Protein AF-A0A2N2PP46-F1 (afdb_monomer_lite)

Structure (mmCIF, N/CA/C/O backbone):
data_AF-A0A2N2PP46-F1
#
_entry.id   AF-A0A2N2PP46-F1
#
loop_
_atom_site.group_PDB
_atom_site.id
_atom_site.type_symbol
_atom_site.label_atom_id
_atom_site.label_alt_id
_atom_site.label_comp_id
_atom_site.label_asym_id
_atom_site.label_entity_id
_atom_site.label_seq_id
_atom_site.pdbx_PDB_ins_code
_atom_site.Cartn_x
_atom_site.Cartn_y
_atom_site.Cartn_z
_atom_site.occupancy
_atom_site.B_iso_or_equiv
_atom_site.auth_seq_id
_atom_site.auth_comp_id
_atom_site.auth_asym_id
_atom_site.auth_atom_id
_atom_site.pdbx_PDB_model_num
ATOM 1 N N . LEU A 1 1 ? 1.309 8.965 3.742 1.00 60.12 1 LEU A N 1
ATOM 2 C CA . LEU A 1 1 ? 0.493 8.265 4.758 1.00 60.12 1 LEU A CA 1
ATOM 3 C C . LEU A 1 1 ? 1.352 8.313 6.016 1.00 60.12 1 LEU A C 1
ATOM 5 O O . LEU A 1 1 ? 2.443 7.773 5.948 1.00 60.12 1 LEU A O 1
ATOM 9 N N . GLY A 1 2 ? 1.020 9.127 7.024 1.00 55.34 2 GLY A N 1
ATOM 10 C CA . GLY A 1 2 ? 1.885 9.316 8.211 1.00 55.34 2 GLY A CA 1
ATOM 11 C C . GLY A 1 2 ? 1.933 8.073 9.113 1.00 55.34 2 GLY A C 1
ATOM 12 O O . GLY A 1 2 ? 1.515 7.007 8.672 1.00 55.34 2 GLY A O 1
ATOM 13 N N . ASP A 1 3 ? 2.338 8.214 10.381 1.00 63.47 3 ASP A N 1
ATOM 14 C CA . ASP A 1 3 ? 2.445 7.148 11.414 1.00 63.47 3 ASP A CA 1
ATOM 15 C C . ASP A 1 3 ? 1.164 6.317 11.694 1.00 63.47 3 ASP A C 1
ATOM 17 O O . ASP A 1 3 ? 1.134 5.469 12.581 1.00 63.47 3 ASP A O 1
ATOM 21 N N . ALA A 1 4 ? 0.083 6.538 10.945 1.00 71.62 4 ALA A N 1
ATOM 22 C CA . ALA A 1 4 ? -1.228 5.922 11.116 1.00 71.62 4 ALA A CA 1
ATOM 23 C C . ALA A 1 4 ? -1.522 4.789 10.112 1.00 71.62 4 ALA A C 1
ATOM 25 O O . ALA A 1 4 ? -2.690 4.490 9.858 1.00 71.62 4 ALA A O 1
ATOM 26 N N . VAL A 1 5 ? -0.503 4.153 9.526 1.00 82.00 5 VAL A N 1
ATOM 27 C CA . VAL A 1 5 ? -0.693 2.991 8.640 1.00 82.00 5 VAL A CA 1
ATOM 28 C C . VAL A 1 5 ? 0.239 1.841 8.992 1.00 82.00 5 VAL A C 1
ATOM 30 O O . VAL A 1 5 ? 1.377 2.041 9.407 1.00 82.00 5 VAL A O 1
ATOM 33 N N . THR A 1 6 ? -0.243 0.620 8.789 1.00 88.44 6 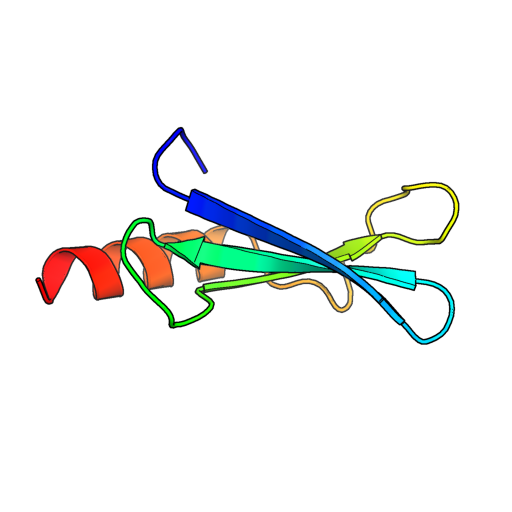THR A N 1
ATOM 34 C CA . THR A 1 6 ? 0.574 -0.598 8.833 1.00 88.44 6 THR A CA 1
ATOM 35 C C . THR A 1 6 ? 0.730 -1.122 7.415 1.00 88.44 6 THR A C 1
ATOM 37 O O . THR A 1 6 ? -0.201 -1.027 6.616 1.00 88.44 6 THR A O 1
ATOM 40 N N . ILE A 1 7 ? 1.901 -1.662 7.083 1.00 90.88 7 ILE A N 1
ATOM 41 C CA . ILE A 1 7 ? 2.146 -2.268 5.775 1.00 90.88 7 ILE A CA 1
ATOM 42 C C . ILE A 1 7 ? 2.552 -3.728 5.920 1.00 90.88 7 ILE A C 1
ATOM 44 O O . ILE A 1 7 ? 3.267 -4.098 6.849 1.00 90.88 7 ILE A O 1
ATOM 48 N N . GLU A 1 8 ? 2.121 -4.546 4.970 1.00 93.25 8 GLU A N 1
ATOM 49 C CA . GLU A 1 8 ? 2.566 -5.923 4.814 1.00 93.25 8 GLU A CA 1
ATOM 50 C C . GLU A 1 8 ? 3.187 -6.092 3.428 1.00 93.25 8 GLU A C 1
ATOM 52 O O . GLU A 1 8 ? 2.504 -5.937 2.416 1.00 93.25 8 GLU A O 1
ATOM 57 N N . ALA A 1 9 ? 4.480 -6.412 3.379 1.00 93.81 9 ALA A N 1
ATOM 58 C CA . ALA A 1 9 ? 5.200 -6.657 2.136 1.00 93.81 9 ALA A CA 1
ATOM 59 C C . ALA A 1 9 ? 5.371 -8.161 1.899 1.00 93.81 9 ALA A C 1
ATOM 61 O O . ALA A 1 9 ? 5.876 -8.884 2.759 1.00 93.81 9 ALA A O 1
ATOM 62 N N . ARG A 1 10 ? 4.975 -8.639 0.718 1.00 95.31 10 ARG A N 1
ATOM 63 C CA . ARG A 1 10 ? 5.151 -10.032 0.289 1.00 95.31 10 ARG A CA 1
ATOM 64 C C . ARG A 1 10 ? 5.617 -10.084 -1.156 1.00 95.31 10 ARG A C 1
ATOM 66 O O . ARG A 1 10 ? 5.125 -9.341 -2.000 1.00 95.31 10 ARG A O 1
ATOM 73 N N . GLN A 1 11 ? 6.531 -10.996 -1.458 1.00 93.44 11 GLN A N 1
ATOM 74 C CA . GLN A 1 11 ? 6.936 -11.259 -2.834 1.00 93.44 11 GLN A CA 1
ATOM 75 C C . GLN A 1 11 ? 5.951 -12.245 -3.478 1.00 93.44 11 GLN A C 1
ATOM 77 O O . GLN A 1 11 ? 5.683 -13.313 -2.925 1.00 93.44 11 GLN A O 1
ATOM 82 N N . ARG A 1 12 ? 5.396 -11.896 -4.641 1.00 91.56 12 ARG A N 1
ATOM 83 C CA . ARG A 1 12 ? 4.449 -12.733 -5.389 1.00 91.56 12 ARG A CA 1
ATOM 84 C C . ARG A 1 12 ? 4.584 -12.475 -6.886 1.00 91.56 12 ARG A C 1
ATOM 86 O O . ARG A 1 12 ? 4.614 -11.326 -7.306 1.00 91.56 12 ARG A O 1
ATOM 93 N N . GLU A 1 13 ? 4.626 -13.545 -7.683 1.00 86.62 13 GLU A N 1
ATOM 94 C CA . GLU A 1 13 ? 4.612 -13.469 -9.158 1.00 86.62 13 GLU A CA 1
ATOM 95 C C . GLU A 1 13 ? 5.721 -12.570 -9.745 1.00 86.62 13 GLU A C 1
ATOM 97 O O . GLU A 1 13 ? 5.515 -11.888 -10.741 1.00 86.62 13 GLU A O 1
ATOM 102 N N . GLY A 1 14 ? 6.906 -12.550 -9.123 1.00 90.81 14 GLY A N 1
ATOM 103 C CA . GLY A 1 14 ? 8.028 -11.733 -9.600 1.00 90.81 14 GLY A CA 1
ATOM 104 C C . GLY A 1 14 ? 7.906 -10.237 -9.288 1.00 90.81 14 GLY A C 1
ATOM 105 O O . GLY A 1 14 ? 8.579 -9.436 -9.921 1.00 90.81 14 GLY A O 1
ATOM 106 N N . ALA A 1 15 ? 7.079 -9.858 -8.314 1.00 94.19 15 ALA A N 1
ATOM 107 C CA . ALA A 1 15 ? 6.960 -8.491 -7.820 1.00 94.19 15 ALA A CA 1
ATOM 108 C C . ALA A 1 15 ? 6.851 -8.471 -6.288 1.00 94.19 15 ALA A C 1
ATOM 110 O O . ALA A 1 15 ? 6.430 -9.449 -5.661 1.00 94.19 15 ALA A O 1
ATOM 111 N N . TRP A 1 16 ? 7.204 -7.346 -5.680 1.00 95.69 16 TRP A N 1
ATOM 112 C CA . TRP A 1 16 ? 6.854 -7.028 -4.302 1.00 95.69 16 TRP A CA 1
ATOM 113 C C . TRP A 1 16 ? 5.457 -6.424 -4.261 1.00 95.69 16 TRP A C 1
ATOM 115 O O . TRP A 1 16 ? 5.166 -5.443 -4.941 1.00 95.69 16 TRP A O 1
ATOM 125 N N . ARG A 1 17 ? 4.587 -7.000 -3.436 1.00 95.50 17 ARG A N 1
ATOM 126 C CA . ARG A 1 17 ? 3.265 -6.458 -3.137 1.00 95.50 17 ARG A CA 1
ATOM 127 C C . ARG A 1 17 ? 3.246 -5.953 -1.712 1.00 95.50 17 ARG A C 1
ATOM 129 O O . ARG A 1 17 ? 3.497 -6.715 -0.781 1.00 95.50 17 ARG A O 1
ATOM 136 N N . VAL A 1 18 ? 2.955 -4.673 -1.555 1.00 94.69 18 VAL A N 1
ATOM 137 C CA . VAL A 1 18 ? 2.880 -3.975 -0.279 1.00 94.69 18 VAL A CA 1
ATOM 138 C C . VAL A 1 18 ? 1.421 -3.630 -0.027 1.00 94.69 18 VAL A C 1
ATOM 140 O O . VAL A 1 18 ? 0.880 -2.683 -0.593 1.00 94.69 18 VAL A O 1
ATOM 143 N N . THR A 1 19 ? 0.769 -4.418 0.818 1.00 95.00 19 THR A N 1
ATOM 144 C CA . THR A 1 19 ? -0.601 -4.145 1.252 1.00 95.00 19 THR A CA 1
ATOM 145 C C . THR A 1 19 ? -0.565 -3.109 2.364 1.00 95.00 19 THR A C 1
ATOM 147 O O . THR A 1 19 ? 0.188 -3.254 3.324 1.00 95.00 19 THR A O 1
ATOM 150 N N . VAL A 1 20 ? -1.371 -2.061 2.242 1.00 93.19 20 VAL A N 1
ATOM 151 C CA . VAL A 1 20 ? -1.438 -0.958 3.200 1.00 93.19 20 VAL A CA 1
ATOM 152 C C . VAL A 1 20 ? -2.742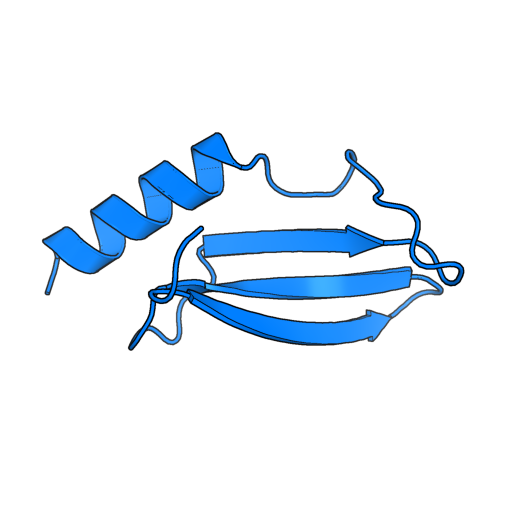 -1.057 3.979 1.00 93.19 20 VAL A C 1
ATOM 154 O O . VAL A 1 20 ? -3.809 -1.204 3.385 1.00 93.19 20 VAL A O 1
ATOM 157 N N . PHE A 1 21 ? -2.666 -0.924 5.297 1.00 91.25 21 PHE A N 1
ATOM 158 C CA . PHE A 1 21 ? -3.786 -0.965 6.233 1.00 91.25 21 PHE A CA 1
ATOM 159 C C . PHE A 1 21 ? -3.875 0.356 6.996 1.00 91.25 21 PHE A C 1
ATOM 161 O O . PHE A 1 21 ? -2.851 0.964 7.318 1.00 91.25 21 PHE A O 1
ATOM 168 N N . ALA A 1 22 ? -5.094 0.793 7.313 1.00 86.94 22 ALA A N 1
ATOM 169 C CA . ALA A 1 22 ? -5.278 1.850 8.305 1.00 86.94 22 ALA A CA 1
ATOM 170 C C . ALA A 1 22 ? -4.862 1.327 9.690 1.00 86.94 22 ALA A C 1
ATOM 172 O O . ALA A 1 22 ? -5.091 0.156 10.001 1.00 86.94 22 ALA A O 1
ATOM 173 N N . SER A 1 23 ? -4.249 2.175 10.518 1.00 80.56 23 SER A N 1
ATOM 174 C CA . SER A 1 23 ? -3.842 1.794 11.875 1.00 80.56 23 SER A CA 1
ATOM 175 C C . SER A 1 23 ? -5.027 1.249 12.673 1.00 80.56 23 SER A C 1
ATOM 177 O O . SER A 1 23 ? -6.119 1.814 12.643 1.00 80.56 23 SER A O 1
ATOM 179 N N . GLY A 1 24 ? -4.823 0.119 13.352 1.00 78.81 24 GLY A N 1
ATOM 180 C CA . GLY A 1 24 ? -5.873 -0.554 14.122 1.00 78.81 24 GLY A CA 1
ATOM 181 C C . GLY A 1 24 ? -6.946 -1.259 13.283 1.00 78.81 24 GLY A C 1
ATOM 182 O O . GLY A 1 24 ? -7.893 -1.794 13.855 1.00 78.81 24 GLY A O 1
ATOM 183 N N . SER A 1 25 ? -6.811 -1.304 11.952 1.00 82.19 25 SER A N 1
ATOM 184 C CA . SER A 1 25 ? -7.752 -1.983 11.059 1.00 82.19 25 SER A CA 1
ATOM 185 C C . SER A 1 25 ? -7.130 -3.203 10.387 1.00 82.19 25 SER A C 1
ATOM 187 O O . SER A 1 25 ? -6.004 -3.170 9.899 1.00 82.19 25 SER A O 1
ATOM 189 N N . LEU A 1 26 ? -7.912 -4.280 10.298 1.00 83.12 26 LEU A N 1
ATOM 190 C CA . LEU A 1 26 ? -7.575 -5.469 9.508 1.00 83.12 26 LEU A CA 1
ATOM 191 C C . LEU A 1 26 ? -7.980 -5.324 8.032 1.00 83.12 26 LEU A C 1
ATOM 193 O O . LEU A 1 26 ? -7.706 -6.212 7.226 1.00 83.12 26 LEU A O 1
ATOM 197 N N . ARG A 1 27 ? -8.663 -4.229 7.663 1.00 86.94 27 ARG A N 1
ATOM 198 C CA . ARG A 1 27 ? -9.088 -3.981 6.282 1.00 86.94 27 ARG A CA 1
ATOM 199 C C . ARG A 1 27 ? -7.997 -3.218 5.525 1.00 86.94 27 ARG A C 1
ATOM 201 O O . ARG A 1 27 ? -7.583 -2.151 5.985 1.00 86.94 27 ARG A O 1
ATOM 208 N N . PRO A 1 28 ? -7.547 -3.719 4.362 1.00 92.25 28 PRO A N 1
ATOM 209 C CA . PRO A 1 28 ? -6.574 -3.006 3.555 1.00 92.25 28 PRO A CA 1
ATOM 210 C C . PRO A 1 28 ? -7.212 -1.763 2.927 1.00 92.25 28 PRO A C 1
ATOM 212 O O . PRO A 1 28 ? -8.335 -1.802 2.423 1.00 92.25 28 PRO A O 1
ATOM 215 N N . ILE A 1 29 ? -6.470 -0.661 2.924 1.00 92.81 29 ILE A N 1
ATOM 216 C CA . ILE A 1 29 ? -6.842 0.586 2.248 1.00 92.81 29 ILE A CA 1
ATOM 217 C C . ILE A 1 29 ? -6.284 0.653 0.824 1.00 92.81 29 ILE A C 1
ATOM 219 O O . ILE A 1 29 ? -6.828 1.372 -0.016 1.00 92.81 29 ILE A O 1
ATOM 223 N N . GLY A 1 30 ? -5.265 -0.145 0.508 1.00 94.25 30 GLY A N 1
ATOM 224 C CA . GLY A 1 30 ? -4.760 -0.298 -0.851 1.00 94.25 30 GLY A CA 1
ATOM 225 C C . GLY A 1 30 ? -3.574 -1.244 -0.946 1.00 94.25 30 GLY A C 1
ATOM 226 O O . GLY A 1 30 ? -3.139 -1.826 0.045 1.00 94.25 30 GLY A O 1
ATOM 227 N N . GLU A 1 31 ? -3.065 -1.386 -2.161 1.00 95.19 31 GLU A N 1
ATOM 228 C CA . GLU A 1 31 ? -1.895 -2.198 -2.485 1.00 95.19 31 GLU A CA 1
ATOM 229 C C . GLU A 1 31 ? -0.943 -1.368 -3.350 1.00 95.19 31 GLU A C 1
ATOM 231 O O . GLU A 1 31 ? -1.382 -0.683 -4.274 1.00 95.19 31 GLU A O 1
ATOM 236 N N . LEU A 1 32 ? 0.348 -1.419 -3.040 1.00 95.06 32 LEU A N 1
ATOM 237 C CA . LEU A 1 32 ? 1.427 -0.845 -3.833 1.00 95.06 32 LEU A CA 1
ATOM 238 C C . LEU A 1 32 ? 2.283 -1.982 -4.378 1.00 95.06 32 LEU A C 1
ATOM 240 O O . LEU A 1 32 ? 2.601 -2.928 -3.660 1.00 95.06 32 LEU A O 1
ATOM 244 N N . ILE A 1 33 ? 2.659 -1.891 -5.643 1.00 95.25 33 ILE A N 1
ATOM 245 C CA . ILE A 1 33 ? 3.423 -2.916 -6.339 1.00 95.25 33 ILE A CA 1
ATOM 246 C C . ILE A 1 33 ? 4.774 -2.334 -6.711 1.00 95.25 33 ILE A C 1
ATOM 248 O O . ILE A 1 33 ? 4.857 -1.227 -7.241 1.00 95.25 33 ILE A O 1
ATOM 252 N N . TYR A 1 34 ? 5.818 -3.104 -6.449 1.00 94.75 34 TYR A N 1
ATOM 253 C CA . TYR A 1 34 ? 7.178 -2.797 -6.852 1.00 94.75 34 TYR A CA 1
ATOM 254 C C . TYR A 1 34 ? 7.739 -3.992 -7.612 1.00 94.75 34 TYR A C 1
ATOM 256 O O . TYR A 1 34 ? 7.378 -5.137 -7.331 1.00 94.75 34 TYR A O 1
ATOM 264 N N . ASP A 1 35 ? 8.603 -3.755 -8.587 1.00 94.44 35 ASP A N 1
ATOM 265 C CA . ASP A 1 35 ? 9.337 -4.848 -9.217 1.00 94.44 35 ASP A CA 1
ATOM 266 C C . ASP A 1 35 ? 10.400 -5.429 -8.265 1.00 94.44 35 ASP A C 1
ATOM 268 O O . ASP A 1 35 ? 10.573 -4.961 -7.140 1.00 94.44 35 ASP A O 1
ATOM 272 N N . LEU A 1 36 ? 11.127 -6.465 -8.692 1.00 93.12 36 LEU A N 1
ATOM 273 C CA . LEU A 1 36 ? 12.154 -7.093 -7.850 1.00 93.12 36 LEU A CA 1
ATOM 274 C C . LEU A 1 36 ? 13.346 -6.185 -7.524 1.00 93.12 36 LEU A C 1
ATOM 276 O O . LEU A 1 36 ? 14.047 -6.468 -6.552 1.00 93.12 36 LEU A O 1
ATOM 280 N N . ALA A 1 37 ? 13.576 -5.135 -8.315 1.00 93.62 37 ALA A N 1
ATOM 281 C CA . ALA A 1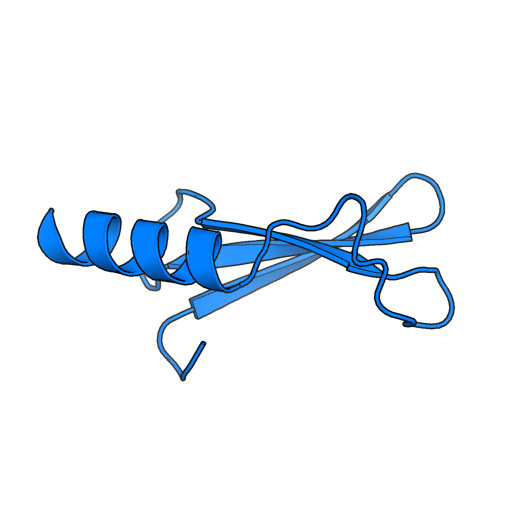 37 ? 14.609 -4.139 -8.064 1.00 93.62 37 ALA A CA 1
ATOM 282 C C . ALA A 1 37 ? 14.162 -3.090 -7.028 1.00 93.62 37 ALA A C 1
ATOM 284 O O . ALA A 1 37 ? 15.003 -2.396 -6.459 1.00 93.62 37 ALA A O 1
ATOM 285 N N . GLY A 1 38 ? 12.861 -3.031 -6.726 1.00 91.81 38 GLY A N 1
ATOM 286 C CA . GLY A 1 38 ? 12.266 -2.061 -5.814 1.00 91.81 38 GLY A CA 1
ATOM 287 C C . GLY A 1 38 ? 11.712 -0.827 -6.524 1.00 91.81 38 GLY A C 1
ATOM 288 O O . GLY A 1 38 ? 11.353 0.139 -5.850 1.00 91.81 38 GLY A O 1
ATOM 289 N N . ASP A 1 39 ? 11.609 -0.847 -7.854 1.00 94.50 39 ASP A N 1
ATOM 290 C CA . ASP A 1 39 ? 11.011 0.238 -8.622 1.00 94.50 39 ASP A CA 1
ATOM 291 C C . ASP A 1 39 ? 9.487 0.195 -8.515 1.00 94.50 39 ASP A C 1
ATOM 293 O O . ASP A 1 39 ? 8.851 -0.853 -8.647 1.00 94.50 39 ASP A O 1
ATOM 297 N N . PHE A 1 40 ? 8.883 1.356 -8.256 1.00 93.50 40 PHE A N 1
ATOM 298 C CA . PHE A 1 40 ? 7.440 1.473 -8.070 1.00 93.50 40 PHE A CA 1
ATOM 299 C C . PHE A 1 40 ? 6.679 1.311 -9.390 1.00 93.50 40 PHE A C 1
ATOM 301 O O . PHE A 1 40 ? 6.924 2.024 -10.363 1.00 93.50 40 PHE A O 1
ATOM 308 N N . LEU A 1 41 ? 5.683 0.426 -9.389 1.00 93.25 41 LEU A N 1
ATOM 309 C CA . LEU A 1 41 ? 4.808 0.163 -10.524 1.00 93.25 41 LEU A CA 1
ATOM 310 C C . LEU A 1 41 ? 3.443 0.820 -10.294 1.00 93.25 41 LEU A C 1
ATOM 312 O O . LEU A 1 41 ? 2.563 0.257 -9.639 1.00 93.25 41 LEU A O 1
ATOM 316 N N . GLU A 1 42 ? 3.241 2.015 -10.860 1.00 88.62 42 GLU A N 1
ATOM 317 C CA . GLU A 1 42 ? 1.997 2.790 -10.697 1.00 88.62 42 GLU A CA 1
ATOM 318 C C . GLU A 1 42 ? 0.751 1.998 -11.123 1.00 88.62 42 GLU A C 1
ATOM 320 O O . GLU A 1 42 ? -0.264 2.008 -10.433 1.00 88.62 42 GLU A O 1
ATOM 325 N N . LYS A 1 43 ? 0.847 1.232 -12.213 1.00 87.69 43 LYS A N 1
ATOM 326 C CA . LYS A 1 43 ? -0.134 0.203 -12.579 1.00 87.69 43 LYS A CA 1
ATOM 327 C C . LYS A 1 43 ? 0.523 -1.146 -12.291 1.00 87.69 43 LYS A C 1
ATOM 329 O O . LYS A 1 43 ? 1.560 -1.408 -12.897 1.00 87.69 43 LYS A O 1
ATOM 334 N N . PRO A 1 44 ? -0.015 -1.993 -11.394 1.00 85.81 44 PRO A N 1
ATOM 335 C CA . PRO A 1 44 ? -1.401 -2.069 -10.915 1.00 85.81 44 PRO A CA 1
ATOM 336 C C . PRO A 1 44 ? -1.650 -1.515 -9.493 1.00 85.81 44 PRO A C 1
ATOM 338 O O . PRO A 1 44 ? -2.587 -1.949 -8.825 1.00 85.81 44 PRO A O 1
ATOM 341 N N . SER A 1 45 ? -0.834 -0.575 -9.011 1.00 93.69 45 SER A N 1
ATOM 342 C CA . SER A 1 45 ? -0.967 -0.027 -7.655 1.00 93.69 45 SER A CA 1
ATOM 343 C C . SER A 1 45 ? -2.254 0.775 -7.437 1.00 93.69 45 SER A C 1
ATOM 345 O O . SER A 1 45 ? -2.824 1.384 -8.342 1.00 93.69 45 SER A O 1
ATOM 347 N N . THR A 1 46 ? -2.703 0.819 -6.185 1.00 94.62 46 THR A N 1
ATOM 348 C CA . THR A 1 46 ? -3.790 1.694 -5.746 1.00 94.62 46 THR A CA 1
ATOM 349 C C . THR A 1 46 ? -3.284 3.139 -5.649 1.00 94.62 46 THR A C 1
ATOM 351 O O . THR A 1 46 ? -2.293 3.381 -4.955 1.00 94.62 46 THR A O 1
ATOM 354 N N . PRO A 1 47 ? -3.965 4.123 -6.266 1.00 93.00 47 PRO A N 1
ATOM 355 C CA . PRO A 1 47 ? -3.594 5.527 -6.139 1.00 93.00 47 PRO A CA 1
ATOM 356 C C . PRO A 1 47 ? -3.619 6.008 -4.686 1.00 93.00 47 PRO A C 1
ATOM 358 O O . PRO A 1 47 ? -4.499 5.646 -3.898 1.00 93.00 47 PRO A O 1
ATOM 361 N N . LEU A 1 48 ? -2.682 6.893 -4.344 1.00 88.62 48 LEU A N 1
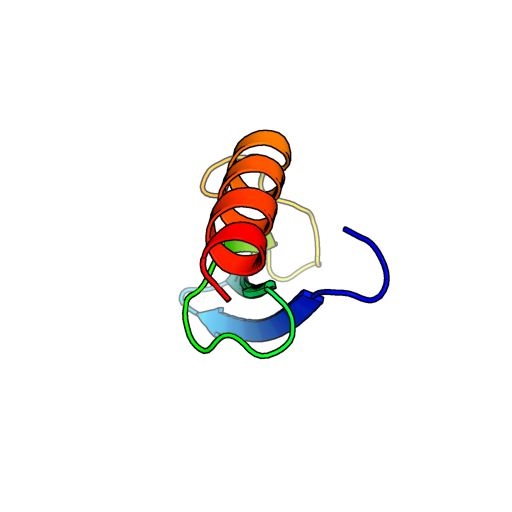ATOM 362 C CA . LEU A 1 48 ? -2.542 7.421 -2.987 1.00 88.62 48 LEU A CA 1
ATOM 363 C C . LEU A 1 48 ? -3.810 8.129 -2.491 1.00 88.62 48 LEU A C 1
ATOM 365 O O . LEU A 1 48 ? -4.189 7.966 -1.332 1.00 88.62 48 LEU A O 1
ATOM 369 N N . GLU A 1 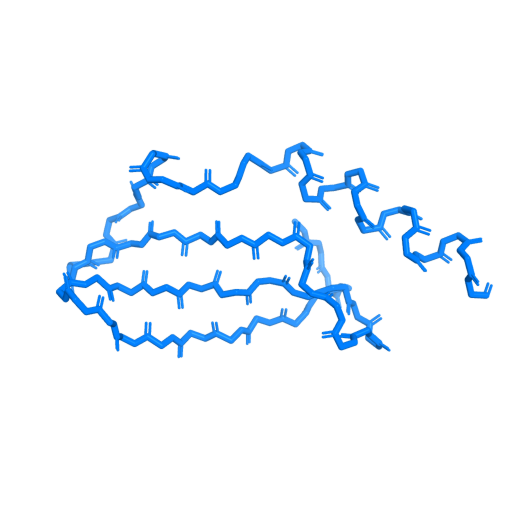49 ? -4.485 8.884 -3.358 1.00 90.81 49 GLU A N 1
ATOM 370 C CA . GLU A 1 49 ? -5.728 9.577 -3.005 1.00 90.81 49 GLU A CA 1
ATOM 371 C C . GLU A 1 49 ? -6.844 8.600 -2.624 1.00 90.81 49 GLU A C 1
ATOM 373 O O . GLU A 1 49 ? -7.547 8.822 -1.640 1.00 90.81 49 GLU A O 1
ATOM 378 N N . THR A 1 50 ? -6.962 7.476 -3.338 1.00 92.06 50 THR A N 1
ATOM 379 C CA . THR A 1 50 ? -7.918 6.411 -3.009 1.00 92.06 50 THR A CA 1
ATOM 380 C C . THR A 1 50 ? -7.623 5.812 -1.638 1.00 92.06 50 THR A C 1
ATOM 382 O O . THR A 1 50 ? -8.537 5.648 -0.831 1.00 92.06 50 THR A O 1
ATOM 385 N N . MET A 1 51 ? -6.351 5.527 -1.343 1.00 90.75 51 MET A N 1
ATOM 386 C CA . MET A 1 51 ? -5.955 5.020 -0.025 1.00 90.75 51 MET A CA 1
ATOM 387 C C . MET A 1 51 ? -6.229 6.042 1.083 1.00 90.75 51 MET A C 1
ATOM 389 O O . MET A 1 51 ? -6.671 5.662 2.164 1.00 90.75 51 MET A O 1
ATOM 393 N N . ARG A 1 52 ? -6.016 7.338 0.815 1.00 88.94 52 ARG A N 1
ATOM 394 C CA . ARG A 1 52 ? -6.291 8.416 1.775 1.00 88.94 52 ARG A CA 1
ATOM 395 C C . ARG A 1 52 ? -7.779 8.525 2.095 1.00 88.94 52 ARG A C 1
ATOM 397 O O . ARG A 1 52 ? -8.120 8.621 3.268 1.00 88.94 52 ARG A O 1
ATOM 404 N N . HIS A 1 53 ? -8.648 8.493 1.084 1.00 89.31 53 HIS A N 1
ATOM 405 C CA . HIS A 1 53 ? -10.096 8.518 1.307 1.00 89.31 53 HIS A CA 1
ATOM 406 C C . HIS A 1 53 ? -10.553 7.314 2.137 1.00 89.31 53 HIS A C 1
ATOM 408 O O . HIS A 1 53 ? -11.187 7.508 3.169 1.00 89.31 53 HIS A O 1
ATOM 414 N N . ARG A 1 54 ? -10.110 6.101 1.784 1.00 90.38 54 ARG A N 1
ATOM 415 C CA . ARG A 1 54 ? -10.440 4.878 2.538 1.00 90.38 54 ARG A CA 1
ATOM 416 C C . ARG A 1 54 ? -9.947 4.912 3.983 1.00 90.38 54 ARG A C 1
ATOM 418 O O . ARG A 1 54 ? -10.638 4.437 4.876 1.00 90.38 54 ARG A O 1
ATOM 425 N N . ALA A 1 55 ? -8.758 5.465 4.226 1.00 85.62 55 ALA A N 1
ATOM 426 C CA . ALA A 1 55 ? -8.233 5.613 5.580 1.00 85.62 55 ALA A CA 1
ATOM 427 C C . ALA A 1 55 ? -9.118 6.534 6.436 1.00 85.62 55 ALA A C 1
ATOM 429 O O . ALA A 1 55 ? -9.407 6.194 7.578 1.00 85.62 55 ALA A O 1
ATOM 430 N N . ILE A 1 56 ? -9.586 7.657 5.878 1.00 85.94 56 ILE A N 1
ATOM 431 C CA . ILE A 1 56 ? -10.496 8.582 6.573 1.00 85.94 56 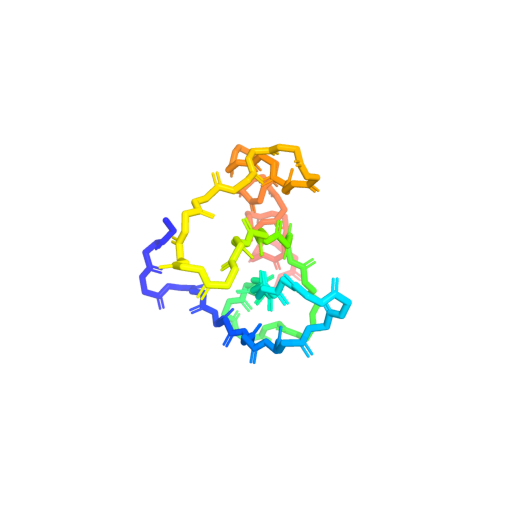ILE A CA 1
ATOM 432 C C . ILE A 1 56 ? -11.838 7.904 6.866 1.00 85.94 56 ILE A C 1
ATOM 434 O O . ILE A 1 56 ? -12.331 8.016 7.982 1.00 85.94 56 ILE A O 1
ATOM 438 N N . GLU A 1 57 ? -12.405 7.179 5.899 1.00 85.38 57 GLU A N 1
ATOM 439 C CA . GLU A 1 57 ? -13.672 6.457 6.082 1.00 85.38 57 GLU A CA 1
ATOM 440 C C . GLU A 1 57 ? -13.582 5.425 7.212 1.00 85.38 57 GLU A C 1
ATOM 442 O O . GLU A 1 57 ? -14.453 5.377 8.071 1.00 85.38 57 GLU A O 1
ATOM 447 N N . ILE A 1 58 ? -12.503 4.639 7.259 1.00 82.88 58 ILE A N 1
ATOM 448 C CA . ILE A 1 58 ? -12.305 3.620 8.301 1.00 82.88 58 ILE A CA 1
ATOM 449 C C . ILE A 1 58 ? -12.085 4.253 9.681 1.00 82.88 58 ILE A C 1
ATOM 451 O O . ILE A 1 58 ? -12.552 3.707 10.673 1.00 82.88 58 ILE A O 1
ATOM 455 N N . MET A 1 59 ? -11.378 5.383 9.758 1.00 73.69 59 MET A N 1
ATOM 456 C CA . MET A 1 59 ? -11.130 6.078 11.027 1.00 73.69 59 MET A CA 1
ATOM 457 C C . MET A 1 59 ? -12.343 6.872 11.529 1.00 73.69 59 MET A C 1
ATOM 459 O O . MET A 1 59 ? -12.439 7.120 12.724 1.00 73.69 59 MET A O 1
ATOM 463 N N . GLY A 1 60 ? -13.242 7.297 10.638 1.00 68.00 60 GLY A N 1
ATOM 464 C CA . GLY A 1 60 ? -14.487 7.982 10.999 1.00 68.00 60 GLY A CA 1
ATOM 465 C C . GLY A 1 60 ? -15.626 7.049 11.426 1.00 68.00 60 GLY A C 1
ATOM 466 O O . GLY A 1 60 ? -16.611 7.531 11.974 1.00 68.00 60 GLY A O 1
ATOM 467 N N . ASP A 1 61 ? -15.497 5.744 11.170 1.00 58.34 61 ASP A N 1
ATOM 468 C CA . ASP A 1 61 ? -16.457 4.694 11.557 1.00 58.34 61 ASP A CA 1
ATOM 469 C C . ASP A 1 61 ? -16.141 4.073 12.939 1.00 58.34 61 ASP A C 1
ATOM 471 O O . ASP A 1 61 ? -16.873 3.200 13.404 1.00 58.34 61 ASP A O 1
ATOM 475 N N . GLN A 1 62 ? -15.046 4.500 13.586 1.00 53.25 62 GLN A N 1
ATOM 476 C CA . GLN A 1 62 ? -14.604 4.028 14.908 1.00 53.25 62 GLN A CA 1
ATOM 477 C C . GLN A 1 62 ? -15.095 4.894 16.069 1.00 53.25 62 GLN A C 1
ATOM 479 O O . GLN A 1 62 ? -15.165 6.134 15.916 1.00 53.25 62 GLN A O 1
#

Secondary structure (DSSP, 8-state):
--TTEEEEEEEETTEEEEEEEETT-SSEEEEEEEETT--EETTTSPPHHHHHHHHHHHHH--

pLDDT: mean 87.03, std 10.42, range [53.25, 95.69]

Foldseek 3Di:
DPPQKDWDWDDDPQKIKIFIGGHPDPDTQWIWIAGPVRHTDPVPTDDPVSSVVSNVVVVVVD

Sequence (62 aa):
LGDAVTIEARQREGAWRVTVFASGSLRPIGELIYDLAGDFLEKPSTPLETMRHRAIEIMGDQ

Radius of gyration: 12.01 Å; chains: 1; bounding box: 31×23×28 Å